Protein AF-A0A3P6T754-F1 (afdb_monomer_lite)

InterPro domains:
  IPR001060 FCH domain [SM00055] (4-92)
  IPR027267 AH/BAR domain superfamily [G3DSA:1.20.1270.60] (1-126)
  IPR027267 AH/BAR domain superfamily [SSF103657] (13-125)

pLDDT: mean 93.24, std 9.59, range [41.12, 98.44]

Structure (mmCIF, N/CA/C/O backbone):
data_AF-A0A3P6T754-F1
#
_entry.id   AF-A0A3P6T754-F1
#
loop_
_atom_site.group_PDB
_atom_site.id
_atom_site.type_symbol
_atom_site.label_atom_id
_atom_site.label_alt_id
_atom_site.label_comp_id
_atom_site.label_asym_id
_atom_site.label_entity_id
_atom_site.label_seq_id
_atom_site.pdbx_PDB_ins_code
_atom_site.Cartn_x
_atom_site.Cartn_y
_atom_site.Cartn_z
_atom_site.occupancy
_atom_site.B_iso_or_equiv
_atom_site.auth_seq_id
_atom_site.auth_comp_id
_atom_site.auth_asym_id
_atom_site.auth_atom_id
_atom_site.pdbx_PDB_model_num
ATOM 1 N N . MET A 1 1 ? 2.694 0.627 -32.408 1.00 59.12 1 MET A N 1
ATOM 2 C CA . MET A 1 1 ? 3.678 0.106 -33.377 1.00 59.12 1 MET A CA 1
ATOM 3 C C . MET A 1 1 ? 4.572 1.215 -33.949 1.00 59.12 1 MET A C 1
ATOM 5 O O . MET A 1 1 ? 5.682 0.909 -34.346 1.00 59.12 1 MET A O 1
ATOM 9 N N . ASP A 1 2 ? 4.177 2.498 -33.906 1.00 82.00 2 ASP A N 1
ATOM 10 C CA . ASP A 1 2 ? 5.040 3.610 -34.364 1.00 82.00 2 ASP A CA 1
ATOM 11 C C . ASP A 1 2 ? 6.194 3.987 -33.427 1.00 82.00 2 ASP A C 1
ATOM 13 O O . ASP A 1 2 ? 7.204 4.518 -33.881 1.00 82.00 2 ASP A O 1
ATOM 17 N N . LEU A 1 3 ? 6.069 3.723 -32.122 1.00 85.38 3 LEU A N 1
ATOM 18 C CA . LEU A 1 3 ? 7.056 4.182 -31.142 1.00 85.38 3 LEU A CA 1
ATOM 19 C C . LEU A 1 3 ? 8.415 3.489 -31.306 1.00 85.38 3 LEU A C 1
ATOM 21 O O . LEU A 1 3 ? 9.444 4.152 -31.253 1.00 85.38 3 LEU A O 1
ATOM 25 N N . ASP A 1 4 ? 8.407 2.178 -31.549 1.00 88.19 4 ASP A N 1
ATOM 26 C CA . ASP A 1 4 ? 9.632 1.394 -31.734 1.00 88.19 4 ASP A CA 1
ATOM 27 C C . ASP A 1 4 ? 10.353 1.806 -33.019 1.00 88.19 4 ASP A C 1
ATOM 29 O O . ASP A 1 4 ? 11.573 1.929 -33.031 1.00 88.19 4 ASP A O 1
ATOM 33 N N . ARG A 1 5 ? 9.597 2.115 -34.083 1.00 91.75 5 ARG A N 1
ATOM 34 C CA . ARG A 1 5 ? 10.150 2.660 -35.328 1.00 91.75 5 ARG A CA 1
ATOM 35 C C . ARG A 1 5 ? 10.831 4.008 -35.085 1.00 91.75 5 ARG A C 1
ATOM 37 O O . ARG A 1 5 ? 11.983 4.179 -35.457 1.00 91.75 5 ARG A O 1
ATOM 44 N N . ILE A 1 6 ? 10.148 4.931 -34.401 1.00 91.81 6 ILE A N 1
ATOM 45 C CA . ILE A 1 6 ? 10.697 6.256 -34.072 1.00 91.81 6 ILE A CA 1
ATOM 46 C C . ILE A 1 6 ? 11.963 6.141 -33.215 1.00 91.81 6 ILE A C 1
ATOM 48 O O . ILE A 1 6 ? 12.909 6.894 -33.428 1.00 91.81 6 ILE A O 1
ATOM 52 N N . LEU A 1 7 ? 11.992 5.228 -32.241 1.00 92.00 7 LEU A N 1
ATOM 53 C CA . LEU A 1 7 ? 13.172 5.018 -31.401 1.00 92.00 7 LEU A CA 1
ATOM 54 C C . LEU A 1 7 ? 14.323 4.383 -32.195 1.00 92.00 7 LEU A C 1
ATOM 56 O O . LEU A 1 7 ? 15.458 4.814 -32.037 1.00 92.00 7 LEU A O 1
ATOM 60 N N . ASN A 1 8 ? 14.050 3.426 -33.083 1.00 90.50 8 ASN A N 1
ATOM 61 C CA . ASN A 1 8 ? 15.082 2.797 -33.914 1.00 90.50 8 ASN A CA 1
ATOM 62 C C . ASN A 1 8 ? 15.723 3.766 -34.917 1.00 90.50 8 ASN A C 1
ATOM 64 O O . ASN A 1 8 ? 16.915 3.657 -35.190 1.00 90.50 8 ASN A O 1
ATOM 68 N N . ASP A 1 9 ? 14.957 4.732 -35.429 1.00 93.06 9 ASP A N 1
ATOM 69 C CA . ASP A 1 9 ? 15.456 5.745 -36.367 1.00 93.06 9 ASP A CA 1
ATOM 70 C C . ASP A 1 9 ? 16.370 6.789 -35.676 1.00 93.06 9 ASP A C 1
ATOM 72 O O . ASP A 1 9 ? 17.003 7.613 -36.341 1.00 93.06 9 ASP A O 1
ATOM 76 N N . ARG A 1 10 ? 16.461 6.775 -34.337 1.00 92.56 10 ARG A N 1
ATOM 77 C CA . ARG A 1 10 ? 17.266 7.712 -33.544 1.00 92.56 10 ARG A CA 1
ATOM 78 C C . ARG A 1 10 ? 18.571 7.094 -33.058 1.00 92.56 10 ARG A C 1
ATOM 80 O O . ARG A 1 10 ? 18.594 5.997 -32.509 1.00 92.56 10 ARG A O 1
ATOM 87 N N . ILE A 1 11 ? 19.648 7.879 -33.110 1.00 90.25 11 ILE A N 1
ATOM 88 C CA . ILE A 1 11 ? 20.968 7.464 -32.609 1.00 90.25 11 ILE A CA 1
ATOM 89 C C . ILE A 1 11 ? 20.989 7.210 -31.091 1.00 90.25 11 ILE A C 1
ATOM 91 O O . ILE A 1 11 ? 21.772 6.397 -30.608 1.00 90.25 11 ILE A O 1
ATOM 95 N N . ASP A 1 12 ? 20.121 7.897 -30.347 1.00 91.62 12 ASP A N 1
ATOM 96 C CA . ASP A 1 12 ? 19.972 7.836 -28.891 1.00 91.62 12 ASP A CA 1
ATOM 97 C C . ASP A 1 12 ? 18.707 7.077 -28.451 1.00 91.62 12 ASP A C 1
ATOM 99 O O . ASP A 1 12 ? 18.409 7.010 -27.258 1.00 91.62 12 ASP A O 1
ATOM 103 N N . GLY A 1 13 ? 17.946 6.493 -29.384 1.00 92.81 13 GLY A N 1
ATOM 104 C CA . GLY A 1 13 ? 16.616 5.957 -29.091 1.00 92.81 13 GLY A CA 1
ATOM 105 C C . GLY A 1 13 ? 16.610 4.831 -28.059 1.00 92.81 13 GLY A C 1
ATOM 106 O O . GLY A 1 13 ? 15.702 4.756 -27.229 1.00 92.81 13 GLY A O 1
ATOM 107 N N . LEU A 1 14 ? 17.654 4.002 -28.037 1.00 92.50 14 LEU A N 1
ATOM 108 C CA . LEU A 1 14 ? 17.796 2.963 -27.020 1.00 92.50 14 LEU A CA 1
ATOM 109 C C . LEU A 1 14 ? 18.079 3.546 -25.624 1.00 92.50 14 LEU A C 1
ATOM 111 O O . LEU A 1 14 ? 17.523 3.057 -24.641 1.00 92.50 14 LEU A O 1
ATOM 115 N N . GLU A 1 15 ? 18.890 4.605 -25.522 1.00 92.00 15 GLU A N 1
ATOM 116 C CA . GLU A 1 15 ? 19.134 5.271 -24.234 1.00 92.00 15 GLU A CA 1
ATOM 117 C C . GLU A 1 15 ? 17.844 5.923 -23.731 1.00 92.00 15 GLU A C 1
ATOM 119 O O . GLU A 1 15 ? 17.463 5.699 -22.586 1.00 92.00 15 GLU A O 1
ATOM 124 N N . ILE A 1 16 ? 17.086 6.591 -24.610 1.00 94.06 16 ILE A N 1
ATOM 125 C CA . ILE A 1 16 ? 15.760 7.142 -24.283 1.00 94.06 16 ILE A CA 1
ATOM 126 C C . ILE A 1 16 ? 14.814 6.041 -23.774 1.00 94.06 16 ILE A C 1
ATOM 128 O O . ILE A 1 16 ? 14.087 6.238 -22.795 1.00 94.06 16 ILE A O 1
ATOM 132 N N . ALA A 1 17 ? 14.814 4.860 -24.400 1.00 93.75 17 ALA A N 1
ATOM 133 C CA . ALA A 1 17 ? 14.006 3.729 -23.944 1.00 93.75 17 ALA A CA 1
ATOM 134 C C . ALA A 1 17 ? 14.430 3.246 -22.540 1.00 93.75 17 ALA A C 1
ATOM 136 O O . ALA A 1 17 ? 13.578 3.002 -21.672 1.00 93.75 17 ALA A O 1
ATOM 137 N N . PHE A 1 18 ? 15.736 3.154 -22.271 1.00 94.69 18 PHE A N 1
ATOM 138 C CA . PHE A 1 18 ? 16.257 2.797 -20.949 1.00 94.69 18 PHE A CA 1
ATOM 139 C C . PHE A 1 18 ? 15.971 3.864 -19.886 1.00 94.69 18 PHE A C 1
ATOM 141 O O . PHE A 1 18 ? 15.588 3.524 -18.764 1.00 94.69 18 PHE A O 1
ATOM 148 N N . GLU A 1 19 ? 16.098 5.144 -20.219 1.00 95.00 19 GLU A N 1
ATOM 149 C CA . GLU A 1 19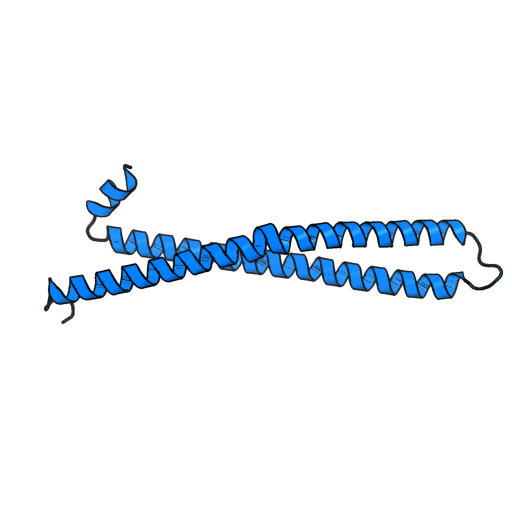 ? 15.763 6.254 -19.329 1.00 95.00 19 GLU A CA 1
ATOM 150 C C . GLU A 1 19 ? 14.278 6.259 -18.987 1.00 95.00 19 GLU A C 1
ATOM 152 O O . GLU A 1 19 ? 13.913 6.343 -17.812 1.00 95.00 19 GLU A O 1
ATOM 157 N N . ARG A 1 20 ? 13.407 6.068 -19.983 1.00 94.75 20 ARG A N 1
ATOM 158 C CA . ARG A 1 20 ? 11.960 5.985 -19.769 1.00 94.75 20 ARG A CA 1
ATOM 159 C C . ARG A 1 20 ? 11.590 4.828 -18.844 1.00 94.75 20 ARG A C 1
ATOM 161 O O . ARG A 1 20 ? 10.799 5.003 -17.917 1.00 94.75 20 ARG A O 1
ATOM 168 N N . THR A 1 21 ? 12.152 3.642 -19.071 1.00 95.44 21 THR A N 1
ATOM 169 C CA . THR A 1 21 ? 11.883 2.472 -18.215 1.00 95.44 21 THR A CA 1
ATOM 170 C C . THR A 1 21 ? 12.459 2.643 -16.807 1.00 95.44 21 THR A C 1
ATOM 172 O O . THR A 1 21 ? 11.860 2.176 -15.836 1.00 95.44 21 THR A O 1
ATOM 175 N N . LYS A 1 22 ? 13.585 3.353 -16.653 1.00 96.38 22 LYS A N 1
ATOM 176 C CA . LYS A 1 22 ? 14.119 3.777 -15.349 1.00 96.38 22 LYS A CA 1
ATOM 177 C C . LYS A 1 22 ? 13.180 4.749 -14.640 1.00 96.38 22 LYS A C 1
ATOM 179 O O . LYS A 1 22 ? 12.837 4.504 -13.486 1.00 96.38 22 LYS A O 1
ATOM 184 N N . ALA A 1 23 ? 12.720 5.790 -15.329 1.00 97.19 23 ALA A N 1
ATOM 185 C CA . ALA A 1 23 ? 11.793 6.777 -14.786 1.00 97.19 23 ALA A CA 1
ATOM 186 C C . ALA A 1 23 ? 10.485 6.127 -14.308 1.00 97.19 23 ALA A C 1
ATOM 188 O O . ALA A 1 23 ? 10.009 6.433 -13.217 1.00 97.19 23 ALA A O 1
ATOM 189 N N . TRP A 1 24 ? 9.949 5.167 -15.069 1.00 96.75 24 TRP A N 1
ATOM 190 C CA . TRP A 1 24 ? 8.745 4.431 -14.676 1.00 96.75 24 TRP A CA 1
ATOM 191 C C . TRP A 1 24 ? 8.942 3.593 -13.402 1.00 96.75 24 TRP A C 1
ATOM 193 O O . TRP A 1 24 ? 8.064 3.567 -12.535 1.00 96.75 24 TRP A O 1
ATOM 203 N N . SER A 1 25 ? 10.102 2.941 -13.250 1.00 97.19 25 SER A N 1
ATOM 204 C CA . SER A 1 25 ? 10.428 2.202 -12.021 1.00 97.19 25 SER A CA 1
ATOM 205 C C . SER A 1 25 ? 10.576 3.136 -10.817 1.00 97.19 25 SER A C 1
ATOM 207 O O . SER A 1 25 ? 10.020 2.846 -9.756 1.00 97.19 25 SER A O 1
ATOM 209 N N . THR A 1 26 ? 11.243 4.285 -10.982 1.00 97.94 26 THR A N 1
ATOM 210 C CA . THR A 1 26 ? 11.359 5.310 -9.930 1.00 97.94 26 THR A CA 1
ATOM 211 C C . THR A 1 26 ? 9.986 5.820 -9.503 1.00 97.94 26 THR A C 1
ATOM 213 O O . THR A 1 26 ? 9.651 5.741 -8.326 1.00 97.94 26 THR A O 1
ATOM 216 N N . TYR A 1 27 ? 9.145 6.226 -10.456 1.00 97.56 27 TYR A N 1
ATOM 217 C CA . TYR A 1 27 ? 7.784 6.681 -10.174 1.00 97.56 27 TYR A CA 1
ATOM 218 C C . TYR A 1 27 ? 6.963 5.626 -9.418 1.00 97.56 27 TYR A C 1
ATOM 220 O O . TYR A 1 27 ? 6.318 5.922 -8.413 1.00 97.56 27 TYR A O 1
ATOM 228 N N . SER A 1 28 ? 7.041 4.365 -9.854 1.00 97.69 28 SER A N 1
ATOM 229 C CA . SER A 1 28 ? 6.357 3.254 -9.183 1.00 97.69 28 SER A CA 1
ATOM 230 C C . SER A 1 28 ? 6.862 3.050 -7.752 1.00 97.69 28 SER A C 1
ATOM 232 O O . SER A 1 28 ? 6.074 2.760 -6.854 1.00 97.69 28 SER A O 1
ATOM 234 N N . LYS A 1 29 ? 8.170 3.210 -7.516 1.00 97.94 29 LYS A N 1
ATOM 235 C CA . LYS A 1 29 ? 8.772 3.126 -6.180 1.00 97.94 29 LYS A CA 1
ATOM 236 C C . LYS A 1 29 ? 8.271 4.248 -5.267 1.00 97.94 29 LYS A C 1
ATOM 238 O O . LYS A 1 29 ? 7.936 3.969 -4.116 1.00 97.94 29 LYS A O 1
ATOM 243 N N . ASP A 1 30 ? 8.191 5.473 -5.772 1.00 98.00 30 ASP A N 1
ATOM 244 C CA . ASP A 1 30 ? 7.718 6.628 -5.004 1.00 98.00 30 ASP A CA 1
ATOM 245 C C . ASP A 1 30 ? 6.235 6.477 -4.643 1.00 98.00 30 ASP A C 1
ATOM 247 O O . ASP A 1 30 ? 5.850 6.656 -3.485 1.00 98.00 30 ASP A O 1
ATOM 251 N N . LEU A 1 31 ? 5.416 6.015 -5.594 1.00 97.38 31 LEU A N 1
ATOM 252 C CA . LEU A 1 31 ? 4.011 5.693 -5.352 1.00 97.38 31 LEU A CA 1
ATOM 253 C C . LEU A 1 31 ? 3.855 4.593 -4.290 1.00 97.38 31 LEU A C 1
ATOM 255 O O . LEU A 1 31 ? 3.067 4.735 -3.356 1.00 97.38 31 LEU A O 1
ATOM 259 N N . LEU A 1 32 ? 4.637 3.513 -4.387 1.00 98.00 32 LEU A N 1
ATOM 260 C CA . LEU A 1 32 ? 4.649 2.442 -3.385 1.00 98.00 32 LEU A CA 1
ATOM 261 C C . LEU A 1 32 ? 5.042 2.955 -1.994 1.00 98.00 32 LEU A C 1
ATOM 263 O O . LEU A 1 32 ? 4.473 2.506 -1.000 1.00 98.00 32 LEU A O 1
ATOM 267 N N . SER A 1 33 ? 6.003 3.878 -1.913 1.00 98.00 33 SER A N 1
ATOM 268 C CA . SER A 1 33 ? 6.428 4.500 -0.654 1.00 98.00 33 SER A CA 1
ATOM 269 C C . SER A 1 33 ? 5.291 5.290 0.000 1.00 98.00 33 SER A C 1
ATOM 271 O O . SER A 1 33 ? 4.999 5.106 1.188 1.00 98.00 33 SER A O 1
ATOM 273 N N . TYR A 1 34 ? 4.591 6.103 -0.796 1.00 97.94 34 TYR A N 1
ATOM 274 C CA . TYR A 1 34 ? 3.416 6.840 -0.342 1.00 97.94 34 TYR A CA 1
ATOM 275 C C . TYR A 1 34 ? 2.312 5.895 0.145 1.00 97.94 34 TYR A C 1
ATOM 277 O O . TYR A 1 34 ? 1.838 6.039 1.271 1.00 97.94 34 TYR A O 1
ATOM 285 N N . ILE A 1 35 ? 1.937 4.892 -0.659 1.00 97.69 35 ILE A N 1
ATOM 286 C CA . ILE A 1 35 ? 0.853 3.963 -0.310 1.00 97.69 35 ILE A CA 1
ATOM 287 C C . ILE A 1 35 ? 1.198 3.202 0.972 1.00 97.69 35 ILE A C 1
ATOM 289 O O . ILE A 1 35 ? 0.369 3.125 1.871 1.00 97.69 35 ILE A O 1
ATOM 293 N N . ARG A 1 36 ? 2.428 2.690 1.111 1.00 97.62 36 ARG A N 1
ATOM 294 C CA . ARG A 1 36 ? 2.864 1.998 2.338 1.00 97.62 36 ARG A CA 1
ATOM 295 C C . ARG A 1 36 ? 2.750 2.894 3.568 1.00 97.62 36 ARG A C 1
ATOM 297 O O . ARG A 1 36 ? 2.199 2.460 4.574 1.00 97.62 36 ARG A O 1
ATOM 304 N N . SER A 1 37 ? 3.201 4.143 3.467 1.00 98.25 37 SER A N 1
ATOM 305 C CA . SER A 1 37 ? 3.065 5.126 4.549 1.00 98.25 37 SER A CA 1
ATOM 306 C C . SER A 1 37 ? 1.595 5.392 4.887 1.00 98.25 37 SER A C 1
ATOM 308 O O . SER A 1 37 ? 1.210 5.400 6.053 1.00 98.25 37 SER A O 1
ATOM 310 N N . ARG A 1 38 ? 0.744 5.536 3.866 1.00 97.56 38 ARG A N 1
ATOM 311 C CA . ARG A 1 38 ? -0.698 5.762 4.019 1.00 97.56 38 ARG A CA 1
ATOM 312 C C . ARG A 1 38 ? -1.418 4.582 4.679 1.00 97.56 38 ARG A C 1
ATOM 314 O O . ARG A 1 38 ? -2.326 4.825 5.470 1.00 97.56 38 ARG A O 1
ATOM 321 N N . LEU A 1 39 ? -1.028 3.341 4.373 1.00 97.38 39 LEU A N 1
ATOM 322 C CA . LEU A 1 39 ? -1.557 2.134 5.021 1.00 97.38 39 LEU A CA 1
ATOM 323 C C . LEU A 1 39 ? -1.068 2.013 6.472 1.00 97.38 39 LEU A C 1
ATOM 325 O O . LEU A 1 39 ? -1.842 1.631 7.345 1.00 97.38 39 LEU A O 1
ATOM 329 N N . GLN A 1 40 ? 0.187 2.384 6.747 1.00 97.00 40 GLN A N 1
ATOM 330 C CA . GLN A 1 40 ? 0.720 2.392 8.111 1.00 97.00 40 GLN A CA 1
ATOM 331 C C . GLN A 1 40 ? -0.049 3.366 9.013 1.00 97.00 40 GLN A C 1
ATOM 333 O O . GLN A 1 40 ? -0.394 3.010 10.138 1.00 97.00 40 GLN A O 1
ATOM 338 N N . LEU A 1 41 ? -0.381 4.558 8.502 1.00 97.94 41 LEU A N 1
ATOM 339 C CA . LEU A 1 41 ? -1.189 5.540 9.231 1.00 97.94 41 LEU A CA 1
ATOM 340 C C . LEU A 1 41 ? -2.562 4.984 9.640 1.00 97.94 41 LEU A C 1
ATOM 342 O O . LEU A 1 41 ? -2.980 5.198 10.775 1.00 97.94 41 LEU A O 1
ATOM 346 N N . GLU A 1 42 ? -3.240 4.236 8.765 1.00 97.38 42 GLU A N 1
ATOM 347 C CA . GLU A 1 42 ? -4.522 3.597 9.113 1.00 97.38 42 GLU A CA 1
ATOM 348 C C . GLU A 1 42 ? -4.357 2.515 10.166 1.00 97.38 42 GLU A C 1
ATOM 350 O O . GLU A 1 42 ? -5.160 2.414 11.090 1.00 97.38 42 GLU A O 1
ATOM 355 N N . GLN A 1 43 ? -3.295 1.716 10.055 1.00 95.88 43 GLN A N 1
ATOM 356 C CA . GLN A 1 43 ? -3.027 0.672 11.031 1.00 95.88 43 GLN A CA 1
ATOM 357 C C . GLN A 1 43 ? -2.783 1.267 12.423 1.00 95.88 43 GLN A C 1
ATOM 359 O O . GLN A 1 43 ? -3.274 0.740 13.423 1.00 95.88 43 GLN A O 1
ATOM 364 N N . ASP A 1 44 ? -2.047 2.374 12.498 1.00 97.56 44 ASP A N 1
ATOM 365 C CA . ASP A 1 44 ? -1.773 3.055 13.759 1.00 97.56 44 ASP A CA 1
ATOM 366 C C . ASP A 1 44 ? -3.013 3.765 14.311 1.00 97.56 44 ASP A C 1
ATOM 368 O O . ASP A 1 44 ? -3.243 3.727 15.522 1.00 97.56 44 ASP A O 1
ATOM 372 N N . HIS A 1 45 ? -3.845 4.351 13.447 1.00 97.69 45 HIS A N 1
ATOM 373 C CA . HIS A 1 45 ? -5.145 4.899 13.831 1.00 97.69 45 HIS A CA 1
ATOM 374 C C . HIS A 1 45 ? -6.054 3.814 14.427 1.00 97.69 45 HIS A C 1
ATOM 376 O O . HIS A 1 45 ? -6.518 3.962 15.557 1.00 97.69 45 HIS A O 1
ATOM 382 N N . ALA A 1 46 ? -6.215 2.681 13.737 1.00 97.00 46 ALA A N 1
ATOM 383 C CA . ALA A 1 46 ? -7.025 1.556 14.199 1.00 97.00 46 ALA A CA 1
ATOM 384 C C . ALA A 1 46 ? -6.565 1.028 15.568 1.00 97.00 46 ALA A C 1
ATOM 386 O O . ALA A 1 46 ? -7.386 0.803 16.459 1.00 97.00 46 ALA A O 1
ATOM 387 N N . ARG A 1 47 ? -5.246 0.887 15.771 1.00 97.19 47 ARG A N 1
ATOM 388 C CA . ARG A 1 47 ? -4.667 0.483 17.066 1.00 97.19 47 ARG A CA 1
ATOM 389 C C . ARG A 1 47 ? -5.006 1.472 18.179 1.00 97.19 47 ARG A C 1
ATOM 391 O O . ARG A 1 47 ? -5.385 1.051 19.268 1.00 97.19 47 ARG A O 1
ATOM 398 N N . ARG A 1 48 ? -4.868 2.777 17.917 1.00 98.31 48 ARG A N 1
ATOM 399 C CA . ARG A 1 48 ? -5.135 3.830 18.909 1.00 98.31 48 ARG A CA 1
ATOM 400 C C . ARG A 1 48 ? -6.613 3.903 19.281 1.00 98.31 48 ARG A C 1
ATOM 402 O O . ARG A 1 48 ? -6.912 3.991 20.466 1.00 98.31 48 ARG A O 1
ATOM 409 N N . VAL A 1 49 ? -7.514 3.822 18.301 1.00 98.44 49 VAL A N 1
ATOM 410 C CA . VAL A 1 49 ? -8.967 3.795 18.540 1.00 98.44 49 VAL A CA 1
ATOM 411 C C . VAL A 1 49 ? -9.358 2.557 19.343 1.00 98.44 49 VAL A C 1
ATOM 413 O O . VAL A 1 49 ? -10.048 2.686 20.348 1.00 98.44 49 VAL A O 1
ATOM 416 N N . THR A 1 50 ? -8.845 1.378 18.976 1.00 97.94 50 THR A N 1
ATOM 417 C CA . THR A 1 50 ? -9.124 0.130 19.711 1.00 97.94 50 THR A CA 1
ATOM 418 C C . THR A 1 50 ? -8.698 0.243 21.177 1.00 97.94 50 THR A C 1
ATOM 420 O O . THR A 1 50 ? -9.495 -0.012 22.075 1.00 97.94 50 THR A O 1
ATOM 423 N N . ALA A 1 51 ? -7.470 0.707 21.435 1.00 98.25 51 ALA A N 1
ATOM 424 C CA . ALA A 1 51 ? -6.967 0.884 22.796 1.00 98.25 51 ALA A CA 1
ATOM 425 C C . ALA A 1 51 ? -7.768 1.929 23.598 1.00 98.25 51 ALA A C 1
ATOM 427 O O . ALA A 1 51 ? -7.983 1.754 24.800 1.00 98.25 51 ALA A O 1
ATOM 428 N N . LEU A 1 52 ? -8.214 3.008 22.943 1.00 98.25 52 LEU A N 1
ATOM 429 C CA . LEU A 1 52 ? -9.056 4.035 23.554 1.00 98.25 52 LEU A CA 1
ATOM 430 C C . LEU A 1 52 ? -10.421 3.465 23.955 1.00 98.25 52 LEU A C 1
ATOM 432 O O . LEU A 1 52 ? -10.828 3.627 25.103 1.00 98.25 52 LEU A O 1
ATOM 436 N N . VAL A 1 53 ? -11.086 2.749 23.045 1.00 98.25 53 VAL A N 1
ATOM 437 C CA . VAL A 1 53 ? -12.367 2.080 23.305 1.00 98.25 53 VAL A CA 1
ATOM 438 C C . VAL A 1 53 ? -12.243 1.099 24.470 1.00 98.25 53 VAL A C 1
ATOM 440 O O . VAL A 1 53 ? -13.049 1.137 25.398 1.00 98.25 53 VAL A O 1
ATOM 443 N N . GLU A 1 54 ? -11.211 0.253 24.481 1.00 96.88 54 GLU A N 1
ATOM 444 C CA . GLU A 1 54 ? -10.973 -0.695 25.574 1.00 96.88 54 GLU A CA 1
ATOM 445 C C . GLU A 1 54 ? -10.760 0.002 26.923 1.00 96.88 54 GLU A C 1
ATOM 447 O O . GLU A 1 54 ? -11.227 -0.485 27.956 1.00 96.88 54 GLU A O 1
ATOM 452 N N . ALA A 1 55 ? -10.053 1.136 26.937 1.00 96.94 55 ALA A N 1
ATOM 453 C CA . ALA A 1 55 ? -9.870 1.934 28.142 1.00 96.94 55 ALA A CA 1
ATOM 454 C C . ALA A 1 55 ? -11.192 2.532 28.634 1.00 96.94 55 ALA A C 1
ATOM 456 O O . ALA A 1 55 ? -11.546 2.339 29.799 1.00 96.94 55 ALA A O 1
ATOM 457 N N . CYS A 1 56 ? -11.956 3.170 27.747 1.00 96.50 56 CYS A N 1
ATOM 458 C CA . CYS A 1 56 ? -13.242 3.769 28.091 1.00 96.50 56 CYS A CA 1
ATOM 459 C C . CYS A 1 56 ? -14.261 2.724 28.561 1.00 96.50 56 CYS A C 1
ATOM 461 O O . CYS A 1 56 ? -14.957 2.962 29.547 1.00 96.50 56 CYS A O 1
ATOM 463 N N . ARG A 1 57 ? -14.302 1.537 27.942 1.00 96.19 57 ARG A N 1
ATOM 464 C CA . ARG A 1 57 ? -15.159 0.421 28.382 1.00 96.19 57 ARG A CA 1
ATOM 465 C C . ARG A 1 57 ? -14.927 0.032 29.837 1.00 96.19 57 ARG A C 1
ATOM 467 O O . ARG A 1 57 ? -15.885 -0.177 30.579 1.00 96.19 57 ARG A O 1
ATOM 474 N N . ARG A 1 58 ? -13.665 -0.011 30.281 1.00 94.56 58 ARG A N 1
ATOM 475 C CA . ARG A 1 58 ? -13.339 -0.282 31.693 1.00 94.56 58 ARG A CA 1
ATOM 476 C C . ARG A 1 58 ? -13.861 0.810 32.623 1.00 94.56 58 ARG A C 1
ATOM 478 O O . ARG A 1 58 ? -14.305 0.505 33.728 1.00 94.56 58 ARG A O 1
ATOM 485 N N . ASP A 1 59 ? -13.819 2.065 32.187 1.00 93.38 59 ASP A N 1
ATOM 486 C CA . ASP A 1 59 ? -14.283 3.188 32.995 1.00 93.38 59 ASP A CA 1
ATOM 487 C C . ASP A 1 59 ? -15.807 3.257 33.100 1.00 93.38 59 ASP A C 1
ATOM 489 O O . ASP A 1 59 ? -16.317 3.478 34.199 1.00 93.38 59 ASP A O 1
ATOM 493 N N . ILE A 1 60 ? -16.539 3.021 32.006 1.00 94.50 60 ILE A N 1
ATOM 494 C CA . ILE A 1 60 ? -18.011 3.093 32.010 1.00 94.50 60 ILE A CA 1
ATOM 495 C C . ILE A 1 60 ? -18.682 1.857 32.618 1.00 94.50 60 ILE A C 1
ATOM 497 O O . ILE A 1 60 ? -19.858 1.911 32.969 1.00 94.50 60 ILE A O 1
ATOM 501 N N . ALA A 1 61 ? -17.948 0.753 32.782 1.00 91.62 61 ALA A N 1
ATOM 502 C CA . ALA A 1 61 ? -18.438 -0.447 33.459 1.00 91.62 61 ALA A CA 1
ATOM 503 C C . ALA A 1 61 ? -18.659 -0.251 34.975 1.00 91.62 61 ALA A C 1
ATOM 505 O O . ALA A 1 61 ? -19.175 -1.150 35.644 1.00 91.62 61 ALA A O 1
ATOM 506 N N . LYS A 1 62 ? -18.280 0.910 35.528 1.00 91.69 62 LYS A N 1
ATOM 507 C CA . LYS A 1 62 ? -18.513 1.274 36.930 1.00 91.69 62 LYS A CA 1
ATOM 508 C C . LYS A 1 62 ? -20.024 1.434 37.221 1.00 91.69 62 LYS A C 1
ATOM 510 O O . LYS A 1 62 ? -20.796 1.766 36.320 1.00 91.69 62 LYS A O 1
ATOM 515 N N . PRO A 1 63 ? -20.480 1.203 38.466 1.00 93.12 63 PRO A N 1
ATOM 516 C CA . PRO A 1 63 ? -21.884 1.386 38.840 1.00 93.12 63 PRO A CA 1
ATOM 517 C C . PRO A 1 63 ? -22.378 2.830 38.662 1.00 93.12 63 PRO A C 1
ATOM 519 O O . PRO A 1 63 ? -21.601 3.772 38.790 1.00 93.12 63 PRO A O 1
ATOM 522 N N . PHE A 1 64 ? -23.689 2.994 38.444 1.00 92.06 64 PHE A N 1
ATOM 523 C CA . PHE A 1 64 ? -24.383 4.293 38.364 1.00 92.06 64 PHE A CA 1
ATOM 524 C C . PHE A 1 64 ? -23.905 5.237 37.243 1.00 92.06 64 PHE A C 1
ATOM 526 O O . PHE A 1 64 ? -24.096 6.448 37.335 1.00 92.06 64 PHE A O 1
ATOM 533 N N . MET A 1 65 ? -23.315 4.700 36.171 1.00 94.62 65 MET A N 1
ATOM 534 C CA . MET A 1 65 ? -22.874 5.501 35.025 1.00 94.62 65 MET A CA 1
ATOM 535 C C . MET A 1 65 ? -24.058 5.835 34.097 1.00 94.62 65 MET A C 1
ATOM 537 O O . MET A 1 65 ? -24.685 4.917 33.558 1.00 94.62 65 MET A O 1
ATOM 541 N N . PRO A 1 66 ? -24.393 7.123 33.891 1.00 94.50 66 PRO A N 1
ATOM 542 C CA . PRO A 1 66 ? -25.478 7.514 32.998 1.00 94.50 66 PRO A CA 1
ATOM 543 C C . PRO A 1 66 ? -25.107 7.264 31.531 1.00 94.50 66 PRO A C 1
ATOM 545 O O . PRO A 1 66 ? -23.943 7.365 31.151 1.00 94.50 66 PRO A O 1
ATOM 548 N N . LEU A 1 67 ? -26.116 6.985 30.697 1.00 94.69 67 LEU A N 1
ATOM 549 C CA . LEU A 1 67 ? -25.981 6.818 29.239 1.00 94.69 67 LEU A CA 1
ATOM 550 C C . LEU A 1 67 ? -25.031 5.687 28.801 1.00 94.69 67 LEU A C 1
ATOM 552 O O . LEU A 1 67 ? -24.568 5.686 27.662 1.00 94.69 67 LEU A O 1
ATOM 556 N N . ARG A 1 68 ? -24.749 4.716 29.678 1.00 94.81 68 ARG A N 1
ATOM 557 C CA . ARG A 1 68 ? -23.812 3.616 29.409 1.00 94.81 68 ARG A CA 1
ATOM 558 C C . ARG A 1 68 ? -24.073 2.924 28.068 1.00 94.81 68 ARG A C 1
ATOM 560 O O . ARG A 1 68 ? -23.147 2.787 27.279 1.00 94.81 68 ARG A O 1
ATOM 567 N N . ASP A 1 69 ? -25.322 2.559 27.793 1.00 94.56 69 ASP A N 1
ATOM 568 C CA . ASP A 1 69 ? -25.693 1.840 26.567 1.00 94.56 69 ASP A CA 1
ATOM 569 C C . ASP A 1 69 ? -25.435 2.673 25.299 1.00 94.56 69 ASP A C 1
ATOM 571 O O . ASP A 1 69 ? -25.042 2.136 24.265 1.00 94.56 69 ASP A O 1
ATOM 575 N N . VAL A 1 70 ? -25.586 4.001 25.388 1.00 96.12 70 VAL A N 1
ATOM 576 C CA . VAL A 1 70 ? -25.295 4.929 24.281 1.00 96.12 70 VAL A CA 1
ATOM 577 C C . VAL A 1 70 ? -23.794 4.956 23.984 1.00 96.12 70 VAL A C 1
ATOM 579 O O . VAL A 1 70 ? -23.390 4.918 22.820 1.00 96.12 70 VAL A O 1
ATOM 582 N N . PHE A 1 71 ? -22.958 4.992 25.027 1.00 96.25 71 PHE A N 1
ATOM 583 C CA . PHE A 1 71 ? -21.504 4.937 24.869 1.00 96.25 71 PHE A CA 1
ATOM 584 C C . PHE A 1 71 ? -21.037 3.574 24.350 1.00 96.25 71 PHE A C 1
ATOM 586 O O . PHE A 1 71 ? -20.251 3.545 23.410 1.00 96.25 71 PHE A O 1
ATOM 593 N N . GLU A 1 72 ? -21.553 2.462 24.884 1.00 96.31 72 GLU A N 1
ATOM 594 C CA . GLU A 1 72 ? -21.212 1.116 24.393 1.00 96.31 72 GLU A CA 1
ATOM 595 C C . GLU A 1 72 ? -21.551 0.951 22.907 1.00 96.31 72 GLU A C 1
ATOM 597 O O . GLU A 1 72 ? -20.698 0.526 22.132 1.00 96.31 72 GLU A O 1
ATOM 602 N N . SER A 1 73 ? -22.744 1.381 22.481 1.00 97.12 73 SER A N 1
ATOM 603 C CA . SER A 1 73 ? -23.132 1.344 21.064 1.00 97.12 73 SER A CA 1
ATOM 604 C C . SER A 1 73 ? -22.229 2.209 20.175 1.00 97.12 73 SER A C 1
ATOM 606 O O . SER A 1 73 ? -21.974 1.857 19.019 1.00 97.12 73 SER A O 1
ATOM 608 N N . SER A 1 74 ? -21.737 3.337 20.694 1.00 97.25 74 SER A N 1
ATOM 609 C CA . SER A 1 74 ? -20.789 4.190 19.968 1.00 97.25 74 SER A CA 1
ATOM 610 C C . SER A 1 74 ? -19.421 3.512 19.846 1.00 97.25 74 SER A C 1
ATOM 612 O O . SER A 1 74 ? -18.822 3.521 18.775 1.00 97.25 74 SER A O 1
ATOM 614 N N . PHE A 1 75 ? -18.963 2.848 2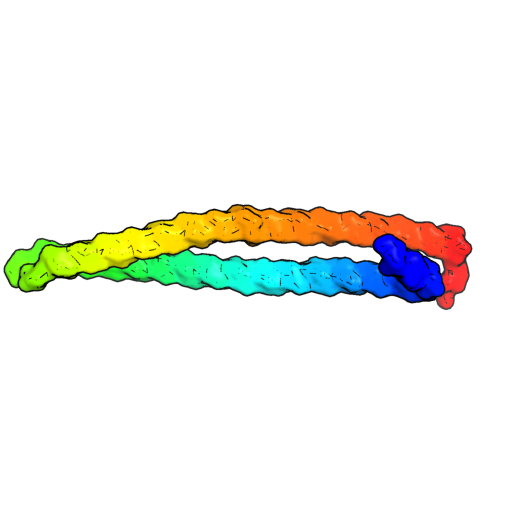0.909 1.00 98.06 75 PHE A N 1
ATOM 615 C CA . PHE A 1 75 ? -17.725 2.073 20.905 1.00 98.06 75 PHE A CA 1
ATOM 616 C C . PHE A 1 75 ? -17.772 0.896 19.931 1.00 98.06 75 PHE A C 1
ATOM 618 O O . PHE A 1 75 ? -16.802 0.672 19.211 1.00 98.06 75 PHE A O 1
ATOM 625 N N . ASP A 1 76 ? -18.890 0.171 19.866 1.00 98.19 76 ASP A N 1
ATOM 626 C CA . ASP A 1 76 ? -19.086 -0.888 18.869 1.00 98.19 76 ASP A CA 1
ATOM 627 C C . ASP A 1 76 ? -18.983 -0.336 17.443 1.00 98.19 76 ASP A C 1
ATOM 629 O O . ASP A 1 76 ? -18.288 -0.907 16.605 1.00 98.19 76 ASP A O 1
ATOM 633 N N . SER A 1 77 ? -19.584 0.829 17.190 1.00 98.12 77 SER A N 1
ATOM 634 C CA . SER A 1 77 ? -19.511 1.495 15.883 1.00 98.12 77 SER A CA 1
ATOM 635 C C . SER A 1 77 ? -18.075 1.873 15.496 1.00 98.12 77 SER A C 1
ATOM 637 O O . SER A 1 77 ? -17.681 1.697 14.338 1.00 98.12 77 SER A O 1
ATOM 639 N N . ASP A 1 78 ? -17.277 2.357 16.452 1.00 98.19 78 ASP A N 1
ATOM 640 C CA . ASP A 1 78 ? -15.861 2.673 16.239 1.00 98.19 78 ASP A CA 1
ATOM 641 C C . ASP A 1 78 ? -15.039 1.413 15.934 1.00 98.19 78 ASP A C 1
ATOM 643 O O . ASP A 1 78 ? -14.235 1.413 14.996 1.00 98.19 78 ASP A O 1
ATOM 647 N N . ILE A 1 79 ? -15.263 0.324 16.680 1.00 98.44 79 ILE A N 1
ATOM 648 C CA . ILE A 1 79 ? -14.587 -0.965 16.465 1.00 98.44 79 ILE A CA 1
ATOM 649 C C . ILE A 1 79 ? -14.941 -1.552 15.092 1.00 98.44 79 ILE A C 1
ATOM 651 O O . ILE A 1 79 ? -14.046 -1.976 14.355 1.00 98.44 79 ILE A O 1
ATOM 655 N N . ASP A 1 80 ? -16.211 -1.498 14.695 1.00 98.38 80 ASP A N 1
ATOM 656 C CA . ASP A 1 80 ? -16.665 -1.943 13.375 1.00 98.38 80 ASP A CA 1
ATOM 657 C C . ASP A 1 80 ? -16.071 -1.093 12.242 1.00 98.38 80 ASP A C 1
ATOM 659 O O . ASP A 1 80 ? -15.716 -1.604 11.172 1.00 98.38 80 ASP A O 1
ATOM 663 N N . LEU A 1 81 ? -15.946 0.222 12.440 1.00 97.50 81 LEU A N 1
ATOM 664 C CA . LEU A 1 81 ? -15.323 1.114 11.464 1.00 97.50 81 LEU A CA 1
ATOM 665 C C . LEU A 1 81 ? -13.842 0.780 11.259 1.00 97.50 81 LEU A C 1
ATOM 667 O O . LEU A 1 81 ? -13.401 0.636 10.112 1.00 97.50 81 LEU A O 1
ATOM 671 N N . VAL A 1 82 ? -13.069 0.635 12.337 1.00 97.88 82 VAL A N 1
ATOM 672 C CA . VAL A 1 82 ? -11.641 0.303 12.216 1.00 97.88 82 VAL A CA 1
ATOM 673 C C . VAL A 1 82 ? -11.430 -1.124 11.708 1.00 97.88 82 VAL A C 1
ATOM 675 O O . VAL A 1 82 ? -10.480 -1.354 10.959 1.00 97.88 82 VAL A O 1
ATOM 678 N N . GLY A 1 83 ? -12.337 -2.056 12.020 1.00 97.69 83 GLY A N 1
ATOM 679 C CA . GLY A 1 83 ? -12.350 -3.414 11.471 1.00 97.69 83 GLY A CA 1
ATOM 680 C C . GLY A 1 83 ? -12.490 -3.422 9.947 1.00 97.69 83 GLY A C 1
ATOM 681 O O . GLY A 1 83 ? -11.610 -3.923 9.245 1.00 97.69 83 GLY A O 1
ATOM 682 N N . ARG A 1 84 ? -13.527 -2.763 9.414 1.00 97.25 84 ARG A N 1
ATOM 683 C CA . ARG A 1 84 ? -13.735 -2.616 7.957 1.00 97.25 84 ARG A CA 1
ATOM 684 C C . ARG A 1 84 ? -12.591 -1.870 7.268 1.00 97.25 84 ARG A C 1
ATOM 686 O O . ARG A 1 84 ? -12.192 -2.204 6.148 1.00 97.25 84 ARG A O 1
ATOM 693 N N . THR A 1 85 ? -12.044 -0.857 7.938 1.00 96.31 85 THR A N 1
ATOM 694 C CA . THR A 1 85 ? -10.884 -0.110 7.434 1.00 96.31 85 THR A CA 1
ATOM 695 C C . THR A 1 85 ? -9.673 -1.028 7.312 1.00 96.31 85 THR A C 1
ATOM 697 O O . THR A 1 85 ? -9.023 -1.045 6.267 1.00 96.31 85 THR A O 1
ATOM 700 N N . LYS A 1 86 ? -9.411 -1.858 8.329 1.00 96.19 86 LYS A N 1
ATOM 701 C CA . LYS A 1 86 ? -8.327 -2.842 8.311 1.00 96.19 86 LYS A CA 1
ATOM 702 C C . LYS A 1 86 ? -8.467 -3.820 7.146 1.00 96.19 86 LYS A C 1
ATOM 704 O O . LYS A 1 86 ? -7.522 -3.950 6.370 1.00 96.19 86 LYS A O 1
ATOM 709 N N . GLU A 1 87 ? -9.638 -4.429 6.967 1.00 96.62 87 GLU A N 1
ATOM 710 C CA . GLU A 1 87 ? -9.911 -5.339 5.842 1.00 96.62 87 GLU A CA 1
ATOM 711 C C . GLU A 1 87 ? -9.618 -4.677 4.489 1.00 96.62 87 GLU A C 1
ATOM 713 O O . GLU A 1 87 ? -8.934 -5.246 3.634 1.00 96.62 87 GLU A O 1
ATOM 718 N N . THR A 1 88 ? -10.065 -3.430 4.322 1.00 96.12 88 THR A N 1
ATOM 719 C CA . THR A 1 88 ? -9.804 -2.640 3.113 1.00 96.12 88 THR A CA 1
ATOM 720 C C . THR A 1 88 ? -8.305 -2.405 2.914 1.00 96.12 88 THR A C 1
ATOM 722 O O . THR A 1 88 ? -7.786 -2.584 1.810 1.00 96.12 88 THR A O 1
ATOM 725 N N . THR A 1 89 ? -7.577 -2.034 3.970 1.00 96.81 89 THR A N 1
ATOM 726 C CA . THR A 1 89 ? -6.129 -1.788 3.889 1.00 96.81 89 THR A CA 1
ATOM 727 C C . THR A 1 89 ? -5.320 -3.053 3.612 1.00 96.81 89 THR A C 1
ATOM 729 O O . THR A 1 89 ? -4.366 -2.997 2.833 1.00 96.81 89 THR A O 1
ATOM 732 N N . ASP A 1 90 ? -5.721 -4.198 4.166 1.00 96.25 90 ASP A N 1
ATOM 733 C CA . ASP A 1 90 ? -5.092 -5.495 3.907 1.00 96.25 90 ASP A CA 1
ATOM 734 C C . ASP A 1 90 ? -5.328 -5.926 2.451 1.00 96.25 90 ASP A C 1
ATOM 736 O O . ASP A 1 90 ? -4.400 -6.364 1.760 1.00 96.25 90 ASP A O 1
ATOM 740 N N . HIS A 1 91 ? -6.538 -5.696 1.931 1.00 96.44 91 HIS A N 1
ATOM 741 C CA . HIS A 1 91 ? -6.844 -5.919 0.522 1.00 96.44 91 HIS A CA 1
ATOM 742 C C . HIS A 1 91 ? -5.997 -5.028 -0.400 1.00 96.44 91 HIS A C 1
ATOM 744 O O . HIS A 1 91 ? -5.396 -5.522 -1.357 1.00 96.44 91 HIS A O 1
ATOM 750 N N . LEU A 1 92 ? -5.885 -3.728 -0.100 1.00 95.94 92 LEU A N 1
ATOM 751 C CA . LEU A 1 92 ? -5.045 -2.792 -0.858 1.00 95.94 92 LEU A CA 1
ATOM 752 C C . LEU A 1 92 ? -3.564 -3.179 -0.813 1.00 95.94 92 LEU A C 1
ATOM 754 O O . LEU A 1 92 ? -2.871 -3.098 -1.830 1.00 95.94 92 LEU A O 1
ATOM 758 N N . LYS A 1 93 ? -3.070 -3.638 0.339 1.00 97.00 93 LYS A N 1
ATOM 759 C CA . LYS A 1 93 ? -1.694 -4.119 0.477 1.00 97.00 93 LYS A CA 1
ATOM 760 C C . LYS A 1 93 ? -1.416 -5.269 -0.492 1.00 97.00 93 LYS A C 1
ATOM 762 O O . LYS A 1 93 ? -0.465 -5.186 -1.267 1.00 97.00 93 LYS A O 1
ATOM 767 N N . SER A 1 94 ? -2.266 -6.293 -0.509 1.00 94.56 94 SER A N 1
ATOM 768 C CA . SER A 1 94 ? -2.053 -7.448 -1.387 1.00 94.56 94 SER A CA 1
ATOM 769 C C . SER A 1 94 ? -2.258 -7.106 -2.868 1.00 94.56 94 SER A C 1
ATOM 771 O O . SER A 1 94 ? -1.423 -7.405 -3.723 1.00 94.56 94 SER A O 1
ATOM 773 N N . ARG A 1 95 ? -3.354 -6.415 -3.195 1.00 95.4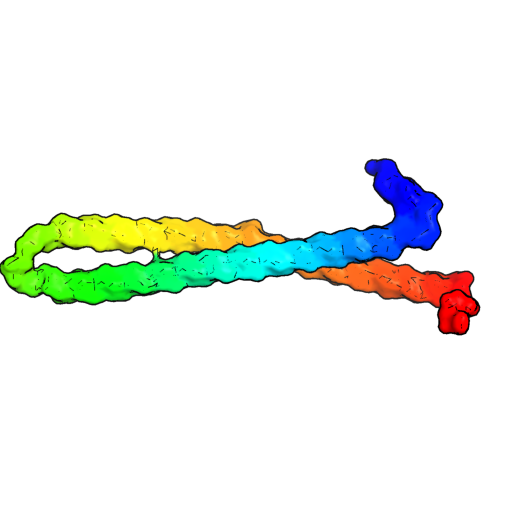4 95 ARG A N 1
ATOM 774 C CA . ARG A 1 95 ? -3.758 -6.174 -4.589 1.00 95.44 95 ARG A CA 1
ATOM 775 C C . ARG A 1 95 ? -2.986 -5.064 -5.282 1.00 95.44 95 ARG A C 1
ATOM 777 O O . ARG A 1 95 ? -2.875 -5.098 -6.504 1.00 95.44 95 ARG A O 1
ATOM 784 N N . VAL A 1 96 ? -2.491 -4.083 -4.531 1.00 94.81 96 VAL A N 1
ATOM 785 C CA . VAL A 1 96 ? -1.803 -2.914 -5.088 1.00 94.81 96 VAL A CA 1
ATOM 786 C C . VAL A 1 96 ? -0.331 -2.940 -4.717 1.00 94.81 96 VAL A C 1
ATOM 788 O O . VAL A 1 96 ? 0.508 -2.962 -5.611 1.00 94.81 96 VAL A O 1
ATOM 791 N N . VAL A 1 97 ? 0.006 -2.962 -3.424 1.00 97.94 97 VAL A N 1
ATOM 792 C CA . VAL A 1 97 ? 1.404 -2.805 -2.983 1.00 97.94 97 VAL A CA 1
ATOM 793 C C . VAL A 1 97 ? 2.261 -3.994 -3.411 1.00 97.94 97 VAL A C 1
ATOM 795 O O . VAL A 1 97 ? 3.314 -3.802 -4.018 1.00 97.94 97 VAL A O 1
ATOM 798 N N . GLU A 1 98 ? 1.827 -5.214 -3.108 1.00 97.69 98 GLU A N 1
ATOM 799 C CA . GLU A 1 98 ? 2.586 -6.428 -3.431 1.00 97.69 98 GLU A CA 1
ATOM 800 C C . GLU A 1 98 ? 2.611 -6.681 -4.941 1.00 97.69 98 GLU A C 1
ATOM 802 O O . GLU A 1 98 ? 3.683 -6.894 -5.510 1.00 97.69 98 GLU A O 1
ATOM 807 N N . ALA A 1 99 ? 1.460 -6.562 -5.609 1.00 96.94 99 ALA A N 1
ATOM 808 C CA . ALA A 1 99 ? 1.354 -6.755 -7.054 1.00 96.94 99 ALA A CA 1
ATOM 809 C C . ALA A 1 99 ? 2.203 -5.751 -7.858 1.00 96.94 99 ALA A C 1
ATOM 811 O O . ALA A 1 99 ? 2.933 -6.146 -8.774 1.00 96.94 99 ALA A O 1
ATOM 812 N N . LEU A 1 100 ? 2.147 -4.456 -7.519 1.00 97.38 100 LEU A N 1
ATOM 813 C CA . LEU A 1 100 ? 2.925 -3.429 -8.213 1.00 97.38 100 LEU A CA 1
ATOM 814 C C . LEU A 1 100 ? 4.423 -3.567 -7.924 1.00 97.38 100 LEU A C 1
ATOM 816 O O . LEU A 1 100 ? 5.223 -3.434 -8.847 1.00 9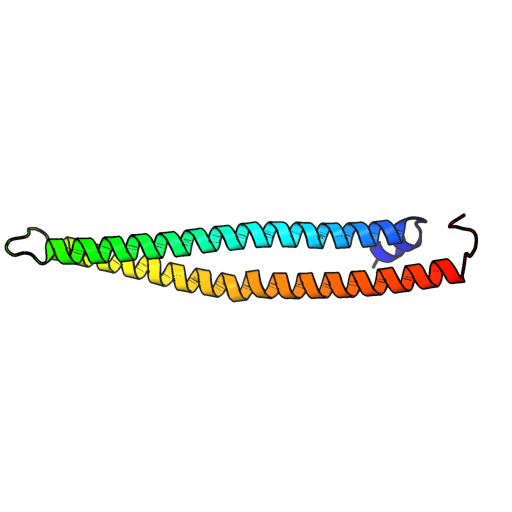7.38 100 LEU A O 1
ATOM 820 N N . ASP A 1 101 ? 4.826 -3.863 -6.684 1.00 98.25 101 ASP A N 1
ATOM 821 C CA . ASP A 1 101 ? 6.247 -4.048 -6.362 1.00 98.25 101 ASP A CA 1
ATOM 822 C C . ASP A 1 101 ? 6.834 -5.286 -7.052 1.00 98.25 101 ASP A C 1
ATOM 824 O O . ASP A 1 101 ? 7.956 -5.221 -7.555 1.00 98.25 101 ASP A O 1
ATOM 828 N N . ALA A 1 102 ? 6.076 -6.384 -7.144 1.00 97.94 102 ALA A N 1
ATOM 829 C CA . ALA A 1 102 ? 6.480 -7.568 -7.900 1.00 97.94 102 ALA A CA 1
ATOM 830 C C . ALA A 1 102 ? 6.683 -7.239 -9.386 1.00 97.94 102 ALA A C 1
ATOM 832 O O . ALA A 1 102 ? 7.749 -7.507 -9.942 1.00 97.94 102 ALA A O 1
ATOM 833 N N . ARG A 1 103 ? 5.707 -6.572 -10.017 1.00 96.88 103 ARG A N 1
ATOM 834 C CA . ARG A 1 103 ? 5.802 -6.182 -11.431 1.00 96.88 103 ARG A CA 1
ATOM 835 C C . ARG A 1 103 ? 6.945 -5.198 -11.687 1.00 96.88 103 ARG A C 1
ATOM 837 O O . ARG A 1 103 ? 7.657 -5.327 -12.678 1.00 96.88 103 ARG A O 1
ATOM 844 N N . ARG A 1 104 ? 7.156 -4.238 -10.785 1.00 97.50 104 ARG A N 1
ATOM 845 C CA . ARG A 1 104 ? 8.269 -3.282 -10.857 1.00 97.50 104 ARG A CA 1
ATOM 846 C C . ARG A 1 104 ? 9.626 -3.992 -10.791 1.00 97.50 104 ARG A C 1
ATOM 848 O O . ARG A 1 104 ? 10.509 -3.666 -11.579 1.00 97.50 104 ARG A O 1
ATOM 855 N N . LYS A 1 105 ? 9.788 -4.967 -9.888 1.00 97.62 105 LYS A N 1
ATOM 856 C CA . LYS A 1 105 ? 11.017 -5.774 -9.770 1.00 97.62 105 LYS A CA 1
ATOM 857 C C . LYS A 1 105 ? 11.286 -6.591 -11.031 1.00 97.62 105 LYS A C 1
ATOM 859 O O . LYS A 1 105 ? 12.412 -6.568 -11.513 1.00 97.62 105 LYS A O 1
ATOM 864 N N . GLU A 1 106 ? 10.265 -7.239 -11.587 1.00 97.69 106 GLU A N 1
ATOM 865 C CA . GLU A 1 106 ? 10.384 -7.977 -12.851 1.00 97.69 106 GLU A CA 1
ATOM 866 C C . GLU A 1 106 ? 10.859 -7.060 -13.990 1.00 97.69 106 GLU A C 1
ATOM 868 O O . GLU A 1 106 ? 11.829 -7.360 -14.684 1.00 97.69 106 GLU A O 1
ATOM 873 N N . HIS A 1 107 ? 10.250 -5.878 -14.118 1.00 96.12 107 HIS A N 1
ATOM 874 C CA . HIS A 1 107 ? 10.673 -4.874 -15.095 1.00 96.12 107 HIS A CA 1
ATOM 875 C C . HIS A 1 107 ? 12.128 -4.414 -14.883 1.00 96.12 107 HIS A C 1
ATOM 877 O O . HIS A 1 107 ? 12.861 -4.232 -15.856 1.00 96.12 107 HIS A O 1
ATOM 883 N N . ASP A 1 108 ? 12.570 -4.214 -13.636 1.00 97.62 108 ASP A N 1
ATOM 884 C CA . ASP A 1 108 ? 13.956 -3.831 -13.338 1.00 97.62 108 ASP A CA 1
ATOM 885 C C . ASP A 1 108 ? 14.956 -4.937 -13.716 1.00 97.62 108 ASP A C 1
ATOM 887 O O . ASP A 1 108 ? 16.028 -4.625 -14.243 1.00 97.62 108 ASP A O 1
ATOM 891 N N . ILE A 1 109 ? 14.604 -6.209 -13.489 1.00 98.00 109 ILE A N 1
ATOM 892 C CA . ILE A 1 109 ? 15.415 -7.374 -13.874 1.00 98.00 109 ILE A CA 1
ATOM 893 C C . ILE A 1 109 ? 15.558 -7.433 -15.396 1.00 98.00 109 ILE A C 1
ATOM 895 O O . ILE A 1 109 ? 16.681 -7.470 -15.905 1.00 98.00 109 ILE A O 1
ATOM 899 N N . GLN A 1 110 ? 14.441 -7.365 -16.126 1.00 97.12 110 GLN A N 1
ATOM 900 C CA . GLN A 1 110 ? 14.438 -7.387 -17.592 1.00 97.12 110 GLN A CA 1
ATOM 901 C C . GLN A 1 110 ? 15.231 -6.212 -18.176 1.00 97.12 110 GLN A C 1
ATOM 903 O O . GLN A 1 110 ? 16.073 -6.405 -19.055 1.00 97.12 110 GLN A O 1
ATOM 908 N N . ARG A 1 111 ? 15.045 -4.996 -17.638 1.00 96.19 111 ARG A N 1
ATOM 909 C CA . ARG A 1 111 ? 15.823 -3.813 -18.042 1.00 96.19 111 ARG A CA 1
ATOM 910 C C . ARG A 1 111 ? 17.322 -4.027 -17.822 1.00 96.19 111 ARG A C 1
ATOM 912 O O . ARG A 1 111 ? 18.122 -3.650 -18.674 1.00 96.19 111 ARG A O 1
ATOM 919 N N . GLY A 1 112 ? 17.704 -4.607 -16.683 1.00 96.50 112 GLY A N 1
ATOM 920 C CA . GLY A 1 112 ? 19.096 -4.915 -16.358 1.00 96.50 112 GLY A CA 1
ATOM 921 C C . GLY A 1 112 ? 19.720 -5.915 -17.333 1.00 96.50 112 GLY A C 1
ATOM 922 O O . GLY A 1 112 ? 20.812 -5.663 -17.841 1.00 96.50 112 GLY A O 1
ATOM 923 N N . ALA A 1 113 ? 19.010 -7.003 -17.643 1.00 97.38 113 ALA A N 1
ATOM 924 C CA . ALA A 1 113 ? 19.457 -8.016 -18.597 1.00 97.38 113 ALA A CA 1
ATOM 925 C C . ALA A 1 113 ? 19.674 -7.428 -20.002 1.00 97.38 113 ALA A C 1
ATOM 927 O O . ALA A 1 113 ? 20.758 -7.577 -20.565 1.00 97.38 113 ALA A O 1
ATOM 928 N N . LEU A 1 114 ? 18.696 -6.670 -20.512 1.00 96.12 114 LEU A N 1
ATOM 929 C CA . LEU A 1 114 ? 18.786 -6.007 -21.818 1.00 96.12 114 LEU A CA 1
ATOM 930 C C . LEU A 1 114 ? 19.935 -4.993 -21.875 1.00 96.12 114 LEU A C 1
ATOM 932 O O . LEU A 1 114 ? 20.662 -4.925 -22.863 1.00 96.12 114 LEU A O 1
ATOM 936 N N . LYS A 1 115 ? 20.143 -4.219 -20.801 1.00 94.62 115 LYS A N 1
ATOM 937 C CA . LYS A 1 115 ? 21.247 -3.251 -20.741 1.00 94.62 115 LYS A CA 1
ATOM 938 C C . LYS A 1 115 ? 22.612 -3.944 -20.784 1.00 94.62 115 LYS A C 1
ATOM 940 O O . LYS A 1 115 ? 23.519 -3.452 -21.452 1.00 94.62 115 LYS A O 1
ATOM 945 N N . LEU A 1 116 ? 22.759 -5.086 -20.108 1.00 95.25 116 LEU A N 1
ATOM 946 C CA . LEU A 1 116 ? 23.985 -5.889 -20.148 1.00 95.25 116 LEU A CA 1
ATOM 947 C C . LEU A 1 116 ? 24.229 -6.501 -21.532 1.00 95.25 116 LEU A C 1
ATOM 949 O O . LEU A 1 116 ? 25.361 -6.476 -22.014 1.00 95.25 116 LEU A O 1
ATOM 953 N N . GLU A 1 117 ? 23.192 -7.042 -22.169 1.00 94.38 117 GLU A N 1
ATOM 954 C CA . GLU A 1 117 ? 23.272 -7.586 -23.529 1.00 94.38 117 GLU A CA 1
ATOM 955 C C . GLU A 1 117 ? 23.704 -6.510 -24.532 1.00 94.38 117 GLU A C 1
ATOM 957 O O . GLU A 1 117 ? 24.673 -6.699 -25.270 1.00 94.38 117 GLU A O 1
ATOM 962 N N . TRP A 1 118 ? 23.077 -5.334 -24.470 1.00 90.94 118 TRP A N 1
ATOM 963 C CA . TRP A 1 118 ? 23.436 -4.196 -25.310 1.00 90.94 118 TRP A CA 1
ATOM 964 C C . TRP A 1 118 ? 24.889 -3.747 -25.118 1.00 90.94 118 TRP A C 1
ATOM 966 O O . TRP A 1 118 ? 25.614 -3.528 -26.091 1.00 90.94 118 TRP A O 1
ATOM 976 N N . GLN A 1 119 ? 25.352 -3.642 -23.869 1.00 90.06 119 GLN A N 1
ATOM 977 C CA . GLN A 1 119 ? 26.736 -3.264 -23.576 1.00 90.06 119 GLN A CA 1
ATOM 978 C C . GLN A 1 119 ? 27.745 -4.270 -24.140 1.00 90.06 119 GLN A C 1
ATOM 980 O O . GLN A 1 119 ? 28.797 -3.861 -24.633 1.00 90.06 119 GLN A O 1
ATOM 985 N N . LYS A 1 120 ? 27.437 -5.572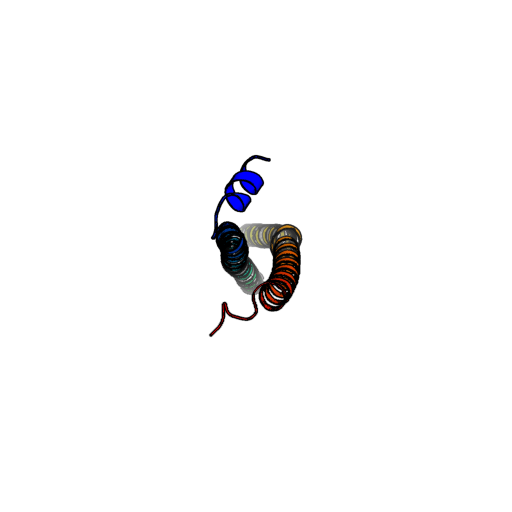 -24.088 1.00 92.62 120 LYS A N 1
ATOM 986 C CA . LYS A 1 120 ? 28.288 -6.618 -24.677 1.00 92.62 120 LYS A CA 1
ATOM 987 C C . LYS A 1 120 ? 28.369 -6.478 -26.198 1.00 92.62 120 LYS A C 1
ATOM 989 O O . LYS A 1 120 ? 29.476 -6.446 -26.727 1.00 92.62 120 LYS A O 1
ATOM 994 N N . LEU A 1 121 ? 27.225 -6.3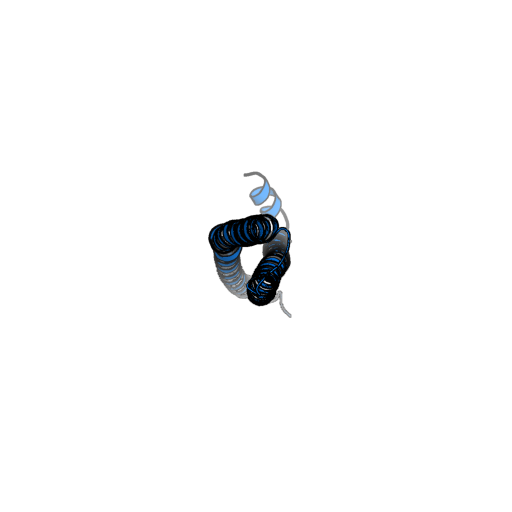38 -26.871 1.00 90.06 121 LEU A N 1
ATOM 995 C CA . LEU A 1 121 ? 27.150 -6.170 -28.329 1.00 90.06 121 LEU A CA 1
ATOM 996 C C . LEU A 1 121 ? 27.849 -4.892 -28.804 1.00 90.06 121 LEU A C 1
ATOM 998 O O . LEU A 1 121 ? 28.580 -4.901 -29.789 1.00 90.06 121 LEU A O 1
ATOM 1002 N N . THR A 1 122 ? 27.675 -3.786 -28.081 1.00 85.19 122 THR A N 1
ATOM 1003 C CA . THR A 1 122 ? 28.311 -2.510 -28.439 1.00 85.19 122 THR A CA 1
ATOM 1004 C C . THR A 1 122 ? 29.834 -2.614 -28.364 1.00 85.19 122 THR A C 1
ATOM 1006 O O . THR A 1 122 ? 30.529 -2.143 -29.260 1.00 85.19 122 THR A O 1
ATOM 1009 N N . LYS A 1 123 ? 30.364 -3.273 -27.324 1.00 87.19 123 LYS A N 1
ATOM 1010 C CA . LYS A 1 123 ? 31.808 -3.499 -27.174 1.00 87.19 123 LYS A CA 1
ATOM 1011 C C . LYS A 1 123 ? 32.376 -4.427 -28.249 1.00 87.19 123 LYS A C 1
ATOM 1013 O O . LYS A 1 123 ? 33.494 -4.196 -28.693 1.00 87.19 123 LYS A O 1
ATOM 1018 N N . SER A 1 124 ? 31.635 -5.455 -28.671 1.00 86.38 124 SER A N 1
ATOM 1019 C CA . SER A 1 124 ? 32.102 -6.373 -29.718 1.00 86.38 124 SER A CA 1
ATOM 1020 C C . SER A 1 124 ? 32.050 -5.762 -31.121 1.00 86.38 124 SER A C 1
ATOM 1022 O O . SER A 1 124 ? 32.914 -6.059 -31.940 1.00 86.38 124 SER A O 1
ATOM 1024 N N . LEU A 1 125 ? 31.062 -4.909 -31.403 1.00 80.75 125 LEU A N 1
ATOM 1025 C CA . LEU A 1 125 ? 30.850 -4.305 -32.725 1.00 80.75 125 LEU A CA 1
ATOM 1026 C C . LEU A 1 125 ? 31.594 -2.976 -32.923 1.00 80.75 125 LEU A C 1
ATOM 1028 O O . LEU A 1 125 ? 31.827 -2.569 -34.059 1.00 80.75 125 LEU A O 1
ATOM 1032 N N . CYS A 1 126 ? 31.957 -2.277 -31.847 1.00 67.06 126 CYS A N 1
ATOM 1033 C CA . CYS A 1 126 ? 32.656 -0.990 -31.896 1.00 67.06 126 CYS A CA 1
ATOM 1034 C C . CYS A 1 126 ? 33.773 -0.935 -30.835 1.00 67.06 126 CYS A C 1
ATOM 1036 O O . CYS A 1 126 ? 33.606 -0.263 -29.814 1.00 67.06 126 CYS A O 1
ATOM 1038 N N . PRO A 1 127 ? 34.926 -1.594 -31.071 1.00 60.66 127 PRO A N 1
ATOM 1039 C CA . PRO A 1 127 ? 36.016 -1.669 -30.093 1.00 60.66 127 PRO A CA 1
ATOM 1040 C C . PRO A 1 127 ? 36.576 -0.298 -29.675 1.00 60.66 127 PRO A C 1
ATOM 1042 O O . PRO A 1 127 ? 36.988 -0.139 -28.534 1.00 60.66 127 PRO A O 1
ATOM 1045 N N . GLY A 1 128 ? 36.553 0.697 -30.573 1.00 57.44 128 GLY A N 1
ATOM 1046 C CA . GLY A 1 128 ? 37.163 2.021 -30.369 1.00 57.44 128 GLY A CA 1
ATOM 1047 C C . GLY A 1 128 ? 36.218 3.147 -29.931 1.00 57.44 128 GLY A C 1
ATOM 1048 O O . GLY A 1 128 ? 36.600 4.306 -29.999 1.00 57.44 128 GLY A O 1
ATOM 1049 N N . ARG A 1 129 ? 34.967 2.863 -29.532 1.00 54.34 129 ARG A N 1
ATOM 1050 C CA . ARG A 1 129 ? 34.002 3.914 -29.117 1.00 54.34 129 ARG A CA 1
ATOM 1051 C C . ARG A 1 129 ? 34.086 4.269 -27.617 1.00 54.34 129 ARG A C 1
ATOM 1053 O O . ARG A 1 129 ? 33.278 5.054 -27.131 1.00 54.34 129 ARG A O 1
ATOM 1060 N N . PHE A 1 130 ? 35.026 3.671 -26.886 1.00 52.53 130 PHE A N 1
ATOM 1061 C CA . PHE A 1 130 ? 35.241 3.882 -25.448 1.00 52.53 130 PHE A CA 1
ATOM 1062 C C . PHE A 1 130 ? 36.693 4.272 -25.100 1.00 52.53 130 PHE A C 1
ATOM 1064 O O . PHE A 1 130 ? 37.066 4.167 -23.932 1.00 52.53 130 PHE A O 1
ATOM 1071 N N . GLU A 1 131 ? 37.489 4.697 -26.089 1.00 41.12 131 GLU A N 1
ATOM 1072 C CA . GLU A 1 131 ? 38.770 5.399 -25.878 1.00 41.12 131 GLU A CA 1
ATOM 1073 C C . GLU A 1 131 ? 38.567 6.918 -25.870 1.00 41.12 131 GLU A C 1
ATOM 1075 O O . GLU A 1 131 ? 37.722 7.404 -26.659 1.00 41.12 131 GLU A O 1
#

Radius of gyration: 27.2 Å; chains: 1; bounding box: 65×16×75 Å

Secondary structure (DSSP, 8-state):
-HHHHHHHTSTTHHHHHHHHHHHHHHHHHHHHHHHHHHHHHHHHHHHHHHHHHHHHHHHHTSTT-TTHHHHHHHHHHHHHHHHHHHHHHHHHIIIIIIHHHHHHHHHHHHHHHHHHHHHHHHHHH-TTTT-

Sequence (131 aa):
MDLDRILNDRIDGLEIAFERTKAWSTYSKDLLSYIRSRLQLEQDHARRVTALVEACRRDIAKPFMPLRDVFESSFDSDIDLVGRTKETTDHLKSRVVEALDARRKEHDIQRGALKLEWQKLTKSLCPGRFE

Foldseek 3Di:
DVLVVVLVVDPCSVVVVLVVLVVVLVVLVVVLVVLVVVLVVLVVVLVVLLVVLVVVLVVQVDPPRPPSVVSVVVSVVSNVVSVVVNVVSVCCCVPPNVVSVVVSVVSVVVSVVVVVVVVVVCCVVPVPPPD

Organism: Cylicostephanus goldi (NCBI:txid71465)